Protein AF-A0A2E4WTB4-F1 (afdb_monomer_lite)

Sequence (51 aa):
MKKFDPRLLELIVCPRTGQKLFYKKNRNILSTIDNKNVYKIIDGVPILKKN

pLDDT: mean 94.48, std 7.33, range [60.12, 98.31]

Structure (mmCIF, N/CA/C/O backbone):
data_AF-A0A2E4WTB4-F1
#
_entry.id   AF-A0A2E4WTB4-F1
#
loop_
_atom_site.group_PDB
_atom_site.id
_atom_site.type_symbol
_atom_site.label_atom_id
_atom_site.label_alt_id
_atom_site.label_comp_id
_atom_site.label_asym_id
_atom_site.label_entity_id
_atom_site.label_seq_id
_atom_site.pdbx_PDB_ins_code
_atom_site.Cartn_x
_atom_site.Cartn_y
_atom_site.Cartn_z
_atom_site.occupancy
_atom_site.B_iso_or_equiv
_atom_site.auth_seq_id
_atom_site.auth_comp_id
_atom_site.auth_asym_id
_atom_site.auth_atom_id
_atom_site.pdbx_PDB_model_num
ATOM 1 N N . MET A 1 1 ? -18.023 -0.580 10.133 1.00 64.00 1 MET A N 1
ATOM 2 C CA . MET A 1 1 ? -17.004 -0.418 9.071 1.00 64.00 1 MET A CA 1
ATOM 3 C C . MET A 1 1 ? -15.867 -1.384 9.323 1.00 64.00 1 MET A C 1
ATOM 5 O O . MET A 1 1 ? -15.323 -1.383 10.426 1.00 64.00 1 MET A O 1
ATOM 9 N N . LYS A 1 2 ? -15.521 -2.208 8.333 1.00 85.75 2 LYS A N 1
ATOM 10 C CA . LYS A 1 2 ? -14.374 -3.116 8.421 1.00 85.75 2 LYS A CA 1
ATOM 11 C C . LYS A 1 2 ? -13.070 -2.336 8.237 1.00 85.75 2 LYS A C 1
ATOM 13 O O . LYS A 1 2 ? -13.002 -1.375 7.471 1.00 85.75 2 LYS A O 1
ATOM 18 N N . LYS A 1 3 ? -12.035 -2.728 8.983 1.00 91.44 3 LYS A N 1
ATOM 19 C CA . LYS A 1 3 ? -10.683 -2.163 8.863 1.00 91.44 3 LYS A CA 1
ATOM 20 C C . LYS A 1 3 ? -9.897 -2.963 7.828 1.00 91.44 3 LYS A C 1
ATOM 22 O O . LYS A 1 3 ? -10.096 -4.167 7.711 1.00 91.44 3 LYS A O 1
ATOM 27 N N . PHE A 1 4 ? -9.004 -2.293 7.106 1.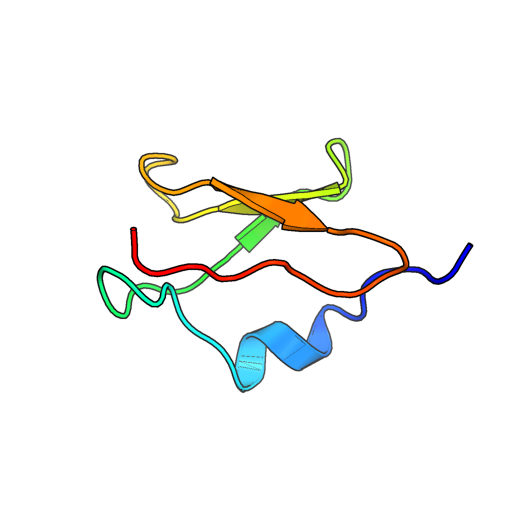00 96.25 4 PHE A N 1
ATOM 28 C CA . PHE A 1 4 ? -8.048 -2.970 6.233 1.00 96.25 4 PHE A CA 1
ATOM 29 C C . PHE A 1 4 ? -7.099 -3.851 7.048 1.00 96.25 4 PHE A C 1
ATOM 31 O O . PHE A 1 4 ? -6.621 -3.418 8.099 1.00 96.25 4 PHE A O 1
ATOM 38 N N . ASP A 1 5 ? -6.819 -5.050 6.540 1.00 96.38 5 ASP A N 1
ATOM 39 C CA . ASP A 1 5 ? -5.852 -5.987 7.107 1.00 96.38 5 ASP A CA 1
ATOM 40 C C . ASP A 1 5 ? -4.496 -5.858 6.386 1.00 96.38 5 ASP A C 1
ATOM 42 O O . ASP A 1 5 ? -4.385 -6.249 5.219 1.00 96.38 5 ASP A O 1
ATOM 46 N N . PRO A 1 6 ? -3.449 -5.331 7.050 1.00 95.44 6 PRO A N 1
ATOM 47 C CA . PRO A 1 6 ? -2.136 -5.149 6.439 1.00 95.44 6 PRO A CA 1
ATOM 48 C C . PRO A 1 6 ? -1.467 -6.436 5.957 1.00 95.44 6 PRO A C 1
ATOM 50 O O . PRO A 1 6 ? -0.610 -6.344 5.082 1.00 95.44 6 PRO A O 1
ATOM 53 N N . ARG A 1 7 ? -1.863 -7.617 6.456 1.00 96.56 7 ARG A N 1
ATOM 54 C CA . ARG A 1 7 ? -1.323 -8.911 5.993 1.00 96.56 7 ARG A CA 1
ATOM 55 C C . ARG A 1 7 ? -1.572 -9.142 4.504 1.00 96.56 7 ARG A C 1
ATOM 57 O O . ARG A 1 7 ? -0.797 -9.818 3.842 1.00 96.56 7 ARG A O 1
ATOM 64 N N . LEU A 1 8 ? -2.605 -8.509 3.938 1.00 96.31 8 LEU A N 1
ATOM 65 C CA . LEU A 1 8 ? -2.874 -8.573 2.502 1.00 96.31 8 LEU A CA 1
ATOM 66 C C . LEU A 1 8 ? -1.713 -8.020 1.656 1.00 96.31 8 LEU A C 1
ATOM 68 O O . LEU A 1 8 ? -1.547 -8.442 0.515 1.00 96.31 8 LEU A O 1
ATOM 72 N N . LEU A 1 9 ? -0.890 -7.112 2.199 1.00 97.06 9 LEU A N 1
ATOM 73 C CA . LEU A 1 9 ? 0.272 -6.539 1.504 1.00 97.06 9 LEU A CA 1
ATOM 74 C C . LEU A 1 9 ? 1.355 -7.571 1.158 1.00 97.06 9 LEU A C 1
ATOM 76 O O . LEU A 1 9 ? 2.191 -7.291 0.304 1.00 97.06 9 LEU A O 1
ATOM 80 N N . GLU A 1 10 ? 1.337 -8.750 1.779 1.00 96.88 10 GLU A N 1
ATOM 81 C CA . GLU A 1 10 ? 2.225 -9.867 1.429 1.00 96.88 10 GLU A CA 1
ATOM 82 C C . GLU A 1 10 ? 1.812 -10.544 0.114 1.00 96.88 10 GLU A C 1
ATOM 84 O O . GLU A 1 10 ? 2.634 -11.175 -0.545 1.00 96.88 10 GLU A O 1
ATOM 89 N N . LEU A 1 11 ? 0.546 -10.387 -0.286 1.00 96.88 11 LEU A N 1
ATOM 90 C CA . LEU A 1 11 ? -0.056 -11.064 -1.436 1.00 96.88 11 LEU A CA 1
ATOM 91 C C . LEU A 1 11 ? -0.257 -10.142 -2.645 1.00 96.88 11 LEU A C 1
ATOM 93 O O . LEU A 1 11 ? -0.494 -10.625 -3.750 1.00 96.88 11 LEU A O 1
ATOM 97 N N . ILE A 1 12 ? -0.212 -8.820 -2.449 1.00 96.62 12 ILE A N 1
ATOM 98 C CA . ILE A 1 12 ? -0.573 -7.838 -3.480 1.00 96.62 12 ILE A CA 1
ATOM 99 C C . ILE A 1 12 ? 0.556 -6.849 -3.762 1.00 96.62 12 ILE A C 1
ATOM 101 O O . ILE A 1 12 ? 1.286 -6.409 -2.876 1.00 96.62 12 ILE A O 1
ATOM 105 N N . VAL A 1 13 ? 0.630 -6.418 -5.017 1.00 97.75 13 VAL A N 1
ATOM 106 C CA . VAL A 1 13 ? 1.533 -5.363 -5.490 1.00 97.75 13 VAL A CA 1
ATOM 107 C C . VAL A 1 13 ? 0.755 -4.320 -6.289 1.00 97.75 13 VAL A C 1
ATOM 109 O O . VAL A 1 13 ? -0.424 -4.495 -6.601 1.00 97.75 13 VAL A O 1
ATOM 112 N N . CYS A 1 14 ? 1.405 -3.207 -6.629 1.00 97.38 14 CYS A N 1
ATOM 113 C CA . CYS A 1 14 ? 0.839 -2.189 -7.502 1.00 97.38 14 CYS A CA 1
ATOM 114 C C . CYS A 1 14 ? 0.477 -2.812 -8.865 1.00 97.38 14 CYS A C 1
ATOM 116 O O . CYS A 1 14 ? 1.386 -3.218 -9.590 1.00 97.38 14 CYS A O 1
ATOM 118 N N . PRO A 1 15 ? -0.803 -2.830 -9.284 1.00 96.69 15 PRO A N 1
ATOM 119 C CA . PRO A 1 15 ? -1.221 -3.474 -10.536 1.00 96.69 15 PRO A CA 1
ATOM 120 C C . PRO A 1 15 ? -0.647 -2.811 -11.800 1.00 96.69 15 PRO A C 1
ATOM 122 O O . PRO A 1 15 ? -0.678 -3.397 -12.881 1.00 96.69 15 PRO A O 1
ATOM 125 N N . ARG A 1 16 ? -0.143 -1.576 -11.683 1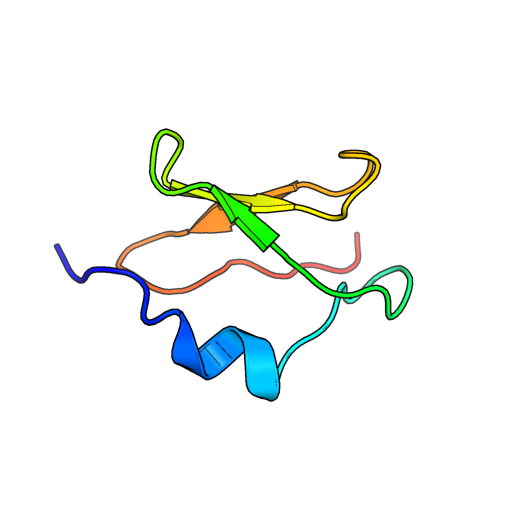.00 95.44 16 ARG A N 1
ATOM 126 C CA . ARG A 1 16 ? 0.466 -0.826 -12.790 1.00 95.44 16 ARG A CA 1
ATOM 127 C C . ARG A 1 16 ? 1.961 -1.085 -12.952 1.00 95.44 16 ARG A C 1
ATOM 129 O O . ARG A 1 16 ? 2.440 -1.094 -14.077 1.00 95.44 16 ARG A O 1
ATOM 136 N N . THR A 1 17 ? 2.694 -1.255 -11.851 1.00 96.56 17 THR A N 1
ATOM 137 C CA . THR A 1 17 ? 4.170 -1.242 -11.860 1.00 96.56 17 THR A CA 1
ATOM 138 C C . THR A 1 17 ? 4.814 -2.466 -11.216 1.00 96.56 17 THR A C 1
ATOM 140 O O . THR A 1 17 ? 6.028 -2.608 -11.289 1.00 96.56 17 THR A O 1
ATOM 143 N N . GLY A 1 18 ? 4.045 -3.310 -10.523 1.00 96.25 18 GLY A N 1
ATOM 144 C CA . GLY A 1 18 ? 4.570 -4.421 -9.725 1.00 96.25 18 GLY A CA 1
ATOM 145 C C . GLY A 1 18 ? 5.289 -3.998 -8.436 1.00 96.25 18 GLY A C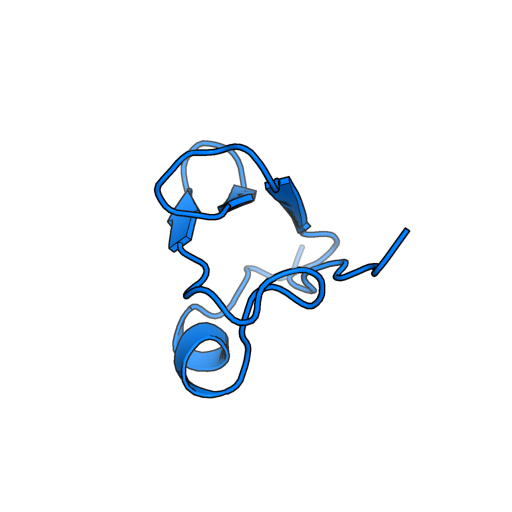 1
ATOM 146 O O . GLY A 1 18 ? 5.719 -4.851 -7.668 1.00 96.25 18 GLY A O 1
ATOM 147 N N . GLN A 1 19 ? 5.411 -2.695 -8.156 1.00 97.62 19 GLN A N 1
ATOM 148 C CA . GLN A 1 19 ? 6.045 -2.207 -6.928 1.00 97.62 19 GLN A CA 1
ATOM 149 C C . GLN A 1 19 ? 5.235 -2.570 -5.676 1.00 97.62 19 GLN A C 1
ATOM 151 O O . GLN A 1 19 ? 4.007 -2.668 -5.720 1.00 97.62 19 GLN A O 1
ATOM 156 N N . LYS A 1 20 ? 5.919 -2.668 -4.530 1.00 98.06 20 LYS A N 1
ATOM 157 C CA . LYS A 1 20 ? 5.276 -2.837 -3.220 1.00 98.06 20 LYS A CA 1
ATOM 158 C C . LYS A 1 20 ? 4.303 -1.693 -2.918 1.00 98.06 20 LYS A C 1
ATOM 160 O O . LYS A 1 20 ? 4.564 -0.530 -3.238 1.00 98.06 20 LYS A O 1
ATOM 165 N N . LEU A 1 21 ? 3.196 -2.043 -2.266 1.00 98.31 21 LEU A N 1
ATOM 166 C CA . LEU A 1 21 ? 2.220 -1.095 -1.738 1.00 98.31 21 LEU A CA 1
ATOM 167 C C . LEU A 1 21 ? 2.446 -0.877 -0.242 1.00 98.31 21 LEU A C 1
ATOM 169 O O . LEU A 1 21 ? 2.758 -1.806 0.497 1.00 98.31 21 LEU A O 1
ATOM 173 N N . PHE A 1 22 ? 2.246 0.358 0.202 1.00 98.06 22 PHE A N 1
ATOM 174 C CA . PHE A 1 22 ? 2.399 0.776 1.589 1.00 98.06 22 PHE A CA 1
ATOM 175 C C . PHE A 1 22 ? 1.066 1.285 2.115 1.00 98.06 22 PHE A C 1
ATOM 177 O O . PHE A 1 22 ? 0.454 2.176 1.520 1.00 98.06 2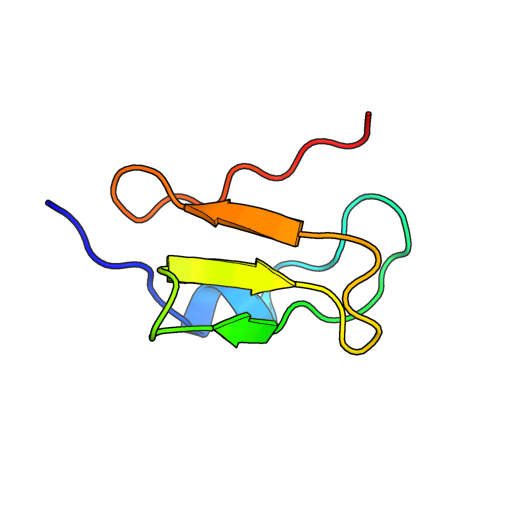2 PHE A O 1
ATOM 184 N N . TYR A 1 23 ? 0.620 0.738 3.244 1.00 97.88 23 TYR A N 1
ATOM 185 C CA . TYR A 1 23 ? -0.596 1.199 3.899 1.00 97.88 23 TYR A CA 1
ATOM 186 C C . TYR A 1 23 ? -0.343 2.465 4.716 1.00 97.88 23 TYR A C 1
ATOM 188 O O . TYR A 1 23 ? 0.430 2.474 5.673 1.00 97.88 23 TYR A O 1
ATOM 196 N N . LYS A 1 24 ? -1.047 3.542 4.368 1.00 96.19 24 LYS A N 1
ATOM 197 C CA . LYS A 1 24 ? -1.034 4.809 5.100 1.00 96.19 24 LYS A CA 1
ATOM 198 C C . LYS A 1 24 ? -2.273 4.912 5.974 1.00 96.19 24 LYS A C 1
ATOM 200 O O . LYS A 1 24 ? -3.287 5.480 5.565 1.00 96.19 24 LYS A O 1
ATOM 205 N N . LYS A 1 25 ? -2.161 4.401 7.201 1.00 94.19 25 LYS A N 1
ATOM 206 C CA . LYS A 1 25 ? -3.250 4.338 8.191 1.00 94.19 25 LYS A CA 1
ATOM 207 C C . LYS A 1 25 ? -3.963 5.679 8.393 1.00 94.19 25 LYS A C 1
ATOM 209 O O . LYS A 1 25 ? -5.186 5.717 8.388 1.00 94.19 25 LYS A O 1
ATOM 214 N N . ASN A 1 26 ? -3.213 6.779 8.466 1.00 94.38 26 ASN A N 1
ATOM 215 C CA . ASN A 1 26 ? -3.750 8.125 8.717 1.00 94.38 26 ASN A CA 1
ATOM 216 C C . ASN A 1 26 ? -4.704 8.610 7.613 1.00 94.38 26 ASN A C 1
ATOM 218 O O . ASN A 1 26 ? -5.532 9.479 7.854 1.00 94.38 26 ASN A O 1
ATOM 222 N N . ARG A 1 27 ? -4.563 8.081 6.391 1.00 95.19 27 ARG A N 1
ATOM 223 C CA . ARG A 1 27 ? -5.368 8.461 5.219 1.00 95.19 27 ARG A CA 1
ATOM 224 C C . ARG A 1 27 ? -6.249 7.319 4.710 1.00 95.19 27 ARG A C 1
ATOM 226 O O . ARG A 1 27 ? -7.006 7.526 3.772 1.00 95.19 27 ARG A O 1
ATOM 233 N N . ASN A 1 28 ? -6.136 6.131 5.304 1.00 95.62 28 ASN A N 1
ATOM 234 C CA . ASN A 1 28 ? -6.785 4.898 4.865 1.00 95.62 28 ASN A CA 1
ATOM 235 C C . ASN A 1 28 ? -6.611 4.613 3.354 1.00 95.62 28 ASN A C 1
ATOM 237 O O . ASN A 1 28 ? -7.576 4.379 2.625 1.00 95.62 28 ASN A O 1
ATOM 241 N N . ILE A 1 29 ? -5.363 4.663 2.879 1.00 97.44 29 ILE A N 1
ATOM 242 C CA . ILE A 1 29 ? -4.988 4.419 1.474 1.00 97.44 29 ILE A CA 1
ATOM 243 C C . ILE A 1 29 ? -3.802 3.464 1.377 1.00 97.44 29 ILE A C 1
ATOM 245 O O . ILE A 1 29 ? -2.994 3.376 2.304 1.00 97.44 29 ILE A O 1
ATOM 249 N N . LEU A 1 30 ? -3.651 2.829 0.219 1.00 98.19 30 LEU A N 1
ATOM 250 C CA . LEU A 1 30 ? -2.400 2.199 -0.199 1.00 98.19 30 LEU A CA 1
ATOM 251 C C . LEU A 1 30 ? -1.675 3.112 -1.189 1.00 98.19 30 LEU A C 1
ATOM 253 O O . LEU A 1 30 ? -2.324 3.736 -2.026 1.00 98.19 30 LEU A O 1
ATOM 257 N N . SER A 1 31 ? -0.348 3.186 -1.143 1.00 97.94 31 SER A N 1
ATOM 258 C CA . SER A 1 31 ? 0.426 3.882 -2.177 1.00 97.94 31 SER A CA 1
ATOM 259 C C . SER A 1 31 ? 1.730 3.174 -2.517 1.00 97.94 31 SER A C 1
ATOM 261 O O . SER A 1 31 ? 2.256 2.421 -1.702 1.00 97.94 31 SER A O 1
ATOM 263 N N . THR A 1 32 ? 2.283 3.444 -3.698 1.00 98.06 32 THR A N 1
ATOM 264 C CA . THR A 1 32 ? 3.701 3.169 -3.976 1.00 98.06 32 THR A CA 1
ATOM 265 C C . THR A 1 32 ? 4.598 4.074 -3.121 1.00 98.06 32 THR A C 1
ATOM 267 O O . THR A 1 32 ? 4.136 5.092 -2.592 1.00 98.06 32 THR A O 1
ATOM 270 N N . ILE A 1 33 ? 5.876 3.706 -2.962 1.00 97.25 33 ILE A N 1
ATOM 271 C CA . ILE A 1 33 ? 6.853 4.463 -2.153 1.00 97.25 33 ILE A CA 1
ATOM 272 C C . ILE A 1 33 ? 7.024 5.904 -2.664 1.00 97.25 33 ILE A C 1
ATOM 274 O O . ILE A 1 33 ? 7.094 6.850 -1.884 1.00 97.25 33 ILE A O 1
ATOM 278 N N . ASP A 1 34 ? 6.999 6.067 -3.988 1.00 96.75 34 ASP A N 1
ATOM 279 C CA . ASP A 1 34 ? 7.110 7.343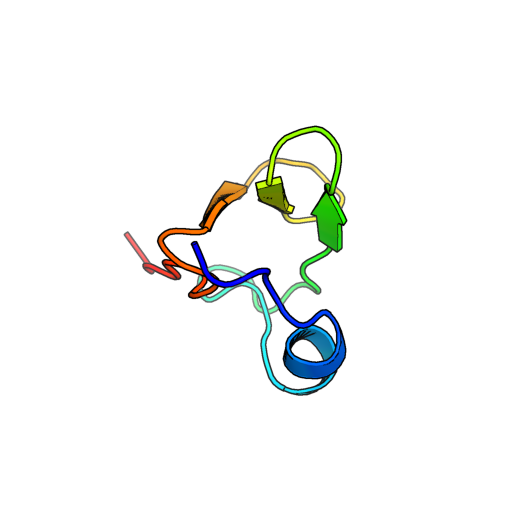 -4.698 1.00 96.75 34 ASP A CA 1
ATOM 280 C C . ASP A 1 34 ? 5.796 8.142 -4.737 1.00 96.75 34 ASP A C 1
ATOM 282 O O . ASP A 1 34 ? 5.760 9.254 -5.255 1.00 96.75 34 ASP A O 1
ATOM 286 N N . ASN A 1 35 ? 4.708 7.583 -4.195 1.00 96.12 35 ASN A N 1
ATOM 287 C CA . ASN A 1 35 ? 3.363 8.158 -4.180 1.00 96.12 35 ASN A CA 1
ATOM 288 C C . ASN A 1 35 ? 2.734 8.429 -5.552 1.00 96.12 35 ASN A C 1
ATOM 290 O O . ASN A 1 35 ? 1.688 9.075 -5.607 1.00 96.12 35 ASN A O 1
ATOM 294 N N . LYS A 1 36 ? 3.304 7.913 -6.648 1.00 96.31 36 LYS A N 1
ATOM 295 C CA . LYS A 1 36 ? 2.736 8.094 -7.993 1.00 96.31 36 LYS A CA 1
ATOM 296 C C . LYS A 1 36 ? 1.443 7.310 -8.195 1.00 96.31 36 LYS A C 1
ATOM 298 O O . LYS A 1 36 ? 0.589 7.731 -8.968 1.00 96.31 36 LYS A O 1
ATOM 303 N N . ASN A 1 37 ? 1.283 6.180 -7.503 1.00 96.94 37 ASN A N 1
ATOM 304 C CA . ASN A 1 37 ? 0.051 5.399 -7.525 1.00 96.94 37 ASN A CA 1
ATOM 305 C C . ASN A 1 37 ? -0.535 5.325 -6.119 1.00 96.94 37 ASN A C 1
ATOM 307 O O . ASN A 1 37 ? 0.140 4.905 -5.178 1.00 96.94 37 ASN A O 1
ATOM 311 N N . VAL A 1 38 ? -1.799 5.726 -5.991 1.00 97.62 38 VAL A N 1
ATOM 312 C CA . VAL A 1 38 ? -2.536 5.769 -4.728 1.00 97.62 38 VAL A CA 1
ATOM 313 C C . VAL A 1 38 ? -3.889 5.095 -4.919 1.00 97.62 38 VAL A C 1
ATOM 315 O O . VAL A 1 38 ? -4.618 5.407 -5.858 1.00 97.62 38 VAL A O 1
ATOM 318 N N . TYR A 1 39 ? -4.236 4.198 -4.004 1.00 97.44 39 TYR A N 1
ATOM 319 C CA . TYR A 1 39 ? -5.449 3.393 -4.043 1.00 97.44 39 TYR A CA 1
ATOM 320 C C . TYR A 1 39 ? -6.270 3.624 -2.778 1.00 97.44 39 TYR A C 1
ATOM 322 O O . TYR A 1 39 ? -5.746 3.609 -1.661 1.00 97.44 39 TYR A O 1
ATOM 330 N N . LYS A 1 40 ? -7.575 3.837 -2.957 1.00 97.12 40 LYS A N 1
ATOM 331 C CA . LYS A 1 40 ? -8.526 3.978 -1.851 1.00 97.12 40 LYS A CA 1
ATOM 332 C C . LYS A 1 40 ? -8.844 2.613 -1.247 1.00 97.12 40 LYS A C 1
ATOM 334 O O . LYS A 1 40 ? -8.821 1.599 -1.944 1.00 97.12 40 LYS A O 1
ATOM 339 N N . ILE A 1 41 ? -9.202 2.618 0.031 1.00 97.31 41 ILE A N 1
ATOM 340 C CA . ILE A 1 41 ? -9.742 1.459 0.739 1.00 97.31 41 ILE A CA 1
ATOM 341 C C . ILE A 1 41 ? -11.208 1.752 1.066 1.00 97.31 41 ILE A C 1
ATOM 343 O O . ILE A 1 41 ? -11.509 2.766 1.695 1.00 97.31 41 ILE A O 1
ATOM 347 N N . ILE A 1 42 ? -12.111 0.865 0.648 1.00 95.56 42 ILE A N 1
ATOM 348 C CA . ILE A 1 42 ? -13.559 0.971 0.870 1.00 95.56 42 ILE A CA 1
ATOM 349 C C . ILE A 1 42 ? -14.008 -0.273 1.640 1.00 95.56 42 ILE A C 1
ATOM 351 O O . ILE A 1 42 ? -13.774 -1.387 1.190 1.00 95.56 42 ILE A O 1
ATOM 355 N N . ASP A 1 43 ? -14.588 -0.076 2.828 1.00 94.94 43 ASP A N 1
ATOM 356 C CA . ASP A 1 43 ? -14.981 -1.144 3.771 1.00 94.94 43 ASP A CA 1
ATOM 357 C C . ASP A 1 43 ? -13.903 -2.230 3.980 1.00 94.94 43 ASP A C 1
ATOM 359 O O . ASP A 1 43 ? -14.152 -3.431 3.932 1.00 94.94 43 ASP A O 1
ATOM 363 N N . GLY A 1 44 ? -12.656 -1.792 4.177 1.00 95.50 44 GLY A N 1
ATOM 364 C CA . GLY A 1 44 ? -11.509 -2.679 4.385 1.00 95.50 44 GLY A CA 1
ATOM 365 C C . GLY A 1 44 ? -10.950 -3.327 3.114 1.00 95.50 44 GLY A C 1
ATOM 366 O O . GLY A 1 44 ? -9.928 -4.001 3.200 1.00 95.50 44 GLY A O 1
ATOM 367 N N . VAL A 1 45 ? -11.547 -3.084 1.943 1.00 96.12 45 VAL A N 1
ATOM 368 C CA . VAL A 1 45 ? -11.107 -3.643 0.659 1.00 96.12 45 VAL A CA 1
ATOM 369 C C . VAL A 1 45 ? -10.345 -2.586 -0.152 1.00 96.12 45 VAL A C 1
ATOM 371 O O . VAL A 1 45 ? -10.900 -1.522 -0.448 1.00 96.12 45 VAL A O 1
ATOM 374 N N . PRO A 1 46 ? -9.074 -2.825 -0.530 1.00 96.62 46 PRO A N 1
ATOM 375 C CA . PRO A 1 46 ? -8.346 -1.923 -1.411 1.00 96.62 46 PRO A CA 1
ATOM 376 C C . PRO A 1 46 ? -8.879 -2.012 -2.843 1.00 96.62 46 PRO A C 1
ATOM 378 O O . PRO A 1 46 ? -9.007 -3.092 -3.416 1.00 96.62 46 PRO A O 1
ATOM 381 N N . ILE A 1 47 ? -9.147 -0.861 -3.452 1.00 97.00 47 ILE A N 1
ATOM 382 C CA . ILE A 1 47 ? -9.625 -0.781 -4.833 1.00 97.00 47 ILE A CA 1
ATOM 383 C C . ILE A 1 47 ? -8.423 -0.626 -5.764 1.00 97.00 47 ILE A C 1
ATOM 385 O O . ILE A 1 47 ? -7.997 0.488 -6.075 1.00 97.00 47 ILE A O 1
ATOM 389 N N . LEU A 1 48 ? -7.860 -1.755 -6.194 1.00 95.56 48 LEU A N 1
ATOM 390 C CA . LEU A 1 48 ? -6.744 -1.805 -7.136 1.00 95.56 48 LEU A CA 1
ATOM 391 C C . LEU A 1 48 ? -7.272 -1.844 -8.574 1.00 9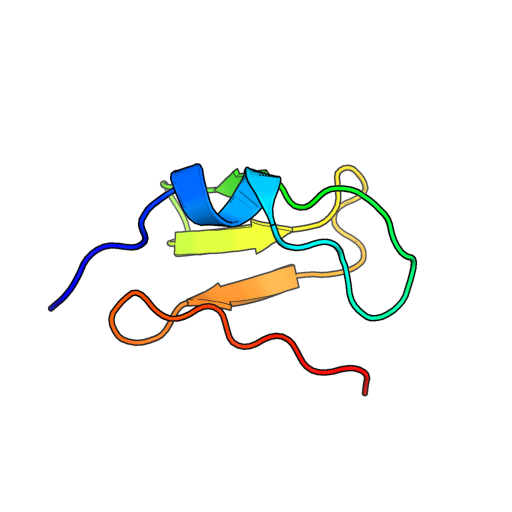5.56 48 LEU A C 1
ATOM 393 O O . LEU A 1 48 ? -7.855 -2.836 -9.000 1.00 95.56 48 LEU A O 1
ATOM 397 N N . LYS A 1 49 ? -7.068 -0.766 -9.333 1.00 88.81 49 LYS A N 1
ATOM 398 C CA . LYS A 1 49 ? -7.431 -0.698 -10.756 1.00 88.81 49 LYS A CA 1
ATOM 399 C C . LYS A 1 49 ? -6.221 -0.287 -11.584 1.00 88.81 49 LYS A C 1
ATOM 401 O O . LYS A 1 49 ? -5.553 0.696 -11.265 1.00 88.81 49 LYS A O 1
ATOM 406 N N . LYS A 1 50 ? -5.953 -1.038 -12.652 1.00 78.50 50 LYS A N 1
ATOM 407 C CA . LYS A 1 50 ? -4.977 -0.702 -13.691 1.00 78.50 50 LYS A CA 1
ATOM 408 C C . LYS A 1 50 ? -5.674 0.172 -14.738 1.00 78.50 50 LYS A C 1
ATOM 410 O O . LYS A 1 50 ? -5.958 -0.300 -15.828 1.00 78.50 50 LYS A O 1
ATOM 415 N N . ASN A 1 51 ? -6.049 1.398 -14.375 1.00 60.12 51 ASN A N 1
ATOM 416 C CA . ASN A 1 51 ? -6.415 2.376 -15.406 1.00 60.12 51 ASN A CA 1
ATOM 417 C C . ASN A 1 51 ? -5.172 2.787 -16.189 1.00 60.12 51 ASN A C 1
ATOM 419 O O . ASN A 1 51 ? -4.079 2.743 -15.572 1.00 60.12 51 ASN A O 1
#

Foldseek 3Di:
DAAADCVCQVVDAQPAPRAGWDQDPVQQWIAHPVRPDIWHADNNRTDRDPD

Secondary structure (DSSP, 8-state):
-PPP-GGGGGT-B-TTT-PBPEEEGGGTEEE-TTSSSEEEEETTEE-----

Radius of gyration: 10.06 Å; chains: 1; bounding box: 24×20×24 Å